Protein AF-A0A7Z2QBC7-F1 (afdb_monomer_lite)

Foldseek 3Di:
DDQDPDLVVLVVCLVCVQVQFDADPVQRWTWDKWAPPPPGWIKIWIAHPVRWIWIWIDDPPDGDPDTHTDDPVRSSVVCNVVSVRVRVSSVVSVVVVVVD

Sequence (100 aa):
MNIIKRKADVETLLKGFDQLAEFDQVGQKHYMVFEDTERNGLCTLMKYENSSFSVHCKGASYCDEEERFLESEELIVYLWKRRKAVNAVLRDSIKEKVEA

Structure (mmCIF, N/CA/C/O backbone):
data_AF-A0A7Z2QBC7-F1
#
_entry.id   AF-A0A7Z2QBC7-F1
#
loop_
_atom_site.group_PDB
_atom_site.id
_atom_site.type_symbol
_atom_site.label_atom_id
_atom_site.label_alt_id
_atom_site.label_comp_id
_atom_site.label_asym_id
_atom_site.label_entity_id
_atom_site.label_seq_id
_atom_site.pdbx_PDB_ins_code
_atom_site.Cartn_x
_atom_site.Cartn_y
_atom_site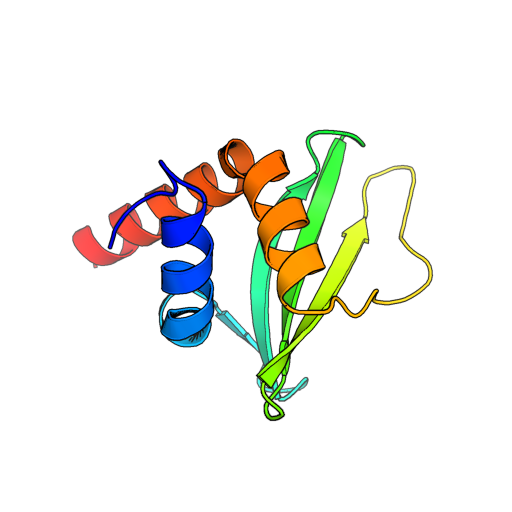.Cartn_z
_atom_site.occupancy
_atom_site.B_iso_or_equiv
_atom_site.auth_seq_id
_atom_site.auth_comp_id
_atom_site.auth_asym_id
_atom_site.auth_atom_id
_atom_site.pdbx_PDB_model_num
ATOM 1 N N . MET A 1 1 ? -12.075 12.262 2.374 1.00 58.66 1 MET A N 1
ATOM 2 C CA . MET A 1 1 ? -10.910 11.350 2.401 1.00 58.66 1 MET A CA 1
ATOM 3 C C . MET A 1 1 ? -9.685 12.129 1.940 1.00 58.66 1 MET A C 1
ATOM 5 O O . MET A 1 1 ? -9.774 12.765 0.896 1.00 58.66 1 MET A O 1
ATOM 9 N N . ASN A 1 2 ? -8.592 12.161 2.707 1.00 73.75 2 ASN A N 1
ATOM 10 C CA . ASN A 1 2 ? -7.418 12.978 2.371 1.00 73.75 2 ASN A CA 1
ATOM 11 C C . ASN A 1 2 ? -6.306 12.122 1.752 1.00 73.75 2 ASN A C 1
ATOM 13 O O . ASN A 1 2 ? -5.956 11.075 2.282 1.00 73.75 2 ASN A O 1
ATOM 17 N N . ILE A 1 3 ? -5.732 12.598 0.647 1.00 91.31 3 ILE A N 1
ATOM 18 C CA . ILE A 1 3 ? -4.457 12.098 0.115 1.00 91.31 3 ILE A CA 1
ATOM 19 C C . ILE A 1 3 ? -3.320 12.333 1.122 1.00 91.31 3 ILE A C 1
ATOM 21 O O . ILE A 1 3 ? -3.352 13.296 1.889 1.00 91.31 3 ILE A O 1
ATOM 25 N N . ILE A 1 4 ? -2.272 11.515 1.059 1.00 95.75 4 ILE A N 1
ATOM 26 C CA . ILE A 1 4 ? -1.074 11.634 1.891 1.00 95.75 4 ILE A CA 1
ATOM 27 C C . ILE A 1 4 ? -0.275 12.877 1.476 1.00 95.75 4 ILE A C 1
ATOM 29 O O . ILE A 1 4 ? 0.358 12.901 0.415 1.00 95.75 4 ILE A O 1
ATOM 33 N N . LYS A 1 5 ? -0.263 13.906 2.327 1.00 95.81 5 LYS A N 1
ATOM 34 C CA . LYS A 1 5 ? 0.567 15.119 2.192 1.00 95.81 5 LYS A CA 1
ATOM 35 C C . LYS A 1 5 ? 1.658 15.187 3.263 1.00 95.81 5 LYS A C 1
ATOM 37 O O . LYS A 1 5 ? 2.693 15.813 3.042 1.00 95.81 5 LYS A O 1
ATOM 42 N N . ARG A 1 6 ? 1.442 14.540 4.408 1.00 95.56 6 ARG A N 1
ATOM 43 C CA . ARG A 1 6 ? 2.319 14.472 5.585 1.00 95.56 6 ARG A CA 1
ATOM 44 C C . ARG A 1 6 ? 2.372 13.033 6.108 1.00 95.56 6 ARG A C 1
ATOM 46 O O . ARG A 1 6 ? 1.478 12.243 5.828 1.00 95.56 6 ARG A O 1
ATOM 53 N N . LYS A 1 7 ? 3.386 12.692 6.914 1.00 94.12 7 LYS A N 1
ATOM 54 C CA . LYS A 1 7 ? 3.490 11.352 7.528 1.00 94.12 7 LYS A CA 1
ATOM 55 C C . LYS A 1 7 ? 2.275 10.992 8.396 1.00 94.12 7 LYS A C 1
ATOM 57 O O . LYS A 1 7 ? 1.798 9.872 8.300 1.00 94.12 7 LYS A O 1
ATOM 62 N N . ALA A 1 8 ? 1.726 11.947 9.150 1.00 94.44 8 ALA A N 1
ATOM 63 C CA . ALA A 1 8 ? 0.519 11.739 9.963 1.00 94.44 8 ALA A CA 1
ATOM 64 C C . ALA A 1 8 ? -0.727 11.343 9.136 1.00 94.44 8 ALA A C 1
ATOM 66 O O . ALA A 1 8 ? -1.651 10.707 9.645 1.00 94.44 8 ALA A O 1
ATOM 67 N N . ASP A 1 9 ? -0.755 11.670 7.839 1.00 95.75 9 ASP A N 1
ATOM 68 C CA . ASP A 1 9 ? -1.844 11.236 6.958 1.00 95.75 9 ASP A CA 1
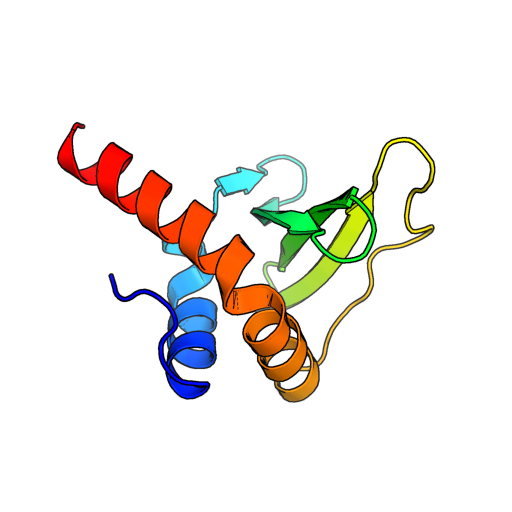ATOM 69 C C . ASP A 1 9 ? -1.764 9.727 6.677 1.00 95.75 9 ASP A C 1
ATOM 71 O O . ASP A 1 9 ? -2.792 9.093 6.461 1.00 95.75 9 ASP A O 1
ATOM 75 N N . VAL A 1 10 ? -0.563 9.134 6.727 1.00 96.31 10 VAL A N 1
ATOM 76 C CA . VAL A 1 10 ? -0.371 7.680 6.601 1.00 96.31 10 VAL A CA 1
ATOM 77 C C . VAL A 1 10 ? -0.996 6.962 7.793 1.00 96.31 10 VAL A C 1
ATOM 79 O O . VAL A 1 10 ? -1.723 5.996 7.610 1.00 96.31 10 VAL A O 1
ATOM 82 N N . GLU A 1 11 ? -0.788 7.462 9.010 1.00 95.00 11 GLU A N 1
ATOM 83 C CA . GLU A 1 11 ? -1.419 6.904 10.214 1.00 95.00 11 GLU A CA 1
ATOM 84 C C . GLU A 1 11 ? -2.947 6.970 10.135 1.00 95.00 11 GLU A C 1
ATOM 86 O O . GLU A 1 11 ? -3.644 6.022 10.494 1.00 95.00 11 GLU A O 1
ATOM 91 N N . THR A 1 12 ? -3.474 8.092 9.638 1.00 94.00 12 THR A N 1
ATOM 92 C CA . THR A 1 12 ? -4.916 8.272 9.434 1.00 94.00 12 THR A CA 1
ATOM 93 C C . THR A 1 12 ? -5.453 7.281 8.402 1.00 94.00 12 THR A C 1
ATOM 95 O O . THR A 1 12 ? -6.497 6.671 8.626 1.00 94.00 12 THR A O 1
ATOM 98 N N . LEU A 1 13 ? -4.717 7.072 7.306 1.00 94.06 13 LEU A N 1
ATOM 99 C CA . LEU A 1 13 ? -5.040 6.069 6.295 1.00 94.06 13 LEU A CA 1
ATOM 100 C C . LEU A 1 13 ? -5.059 4.654 6.881 1.00 94.06 13 LEU A C 1
ATOM 102 O O . LEU A 1 13 ? -6.006 3.921 6.631 1.00 94.06 13 LEU A O 1
ATOM 106 N N . LEU A 1 14 ? -4.066 4.284 7.693 1.00 95.00 14 LEU A N 1
ATOM 107 C CA . LEU A 1 14 ? -3.985 2.949 8.296 1.00 95.00 14 LEU A CA 1
ATOM 108 C C . LEU A 1 14 ? -5.147 2.677 9.263 1.00 95.00 14 LEU A C 1
ATOM 110 O O . LEU A 1 14 ? -5.709 1.583 9.261 1.00 95.00 14 LEU A O 1
ATOM 114 N N . LYS A 1 15 ? -5.565 3.685 10.041 1.00 93.38 15 LYS A N 1
ATOM 115 C CA . LYS A 1 15 ? -6.740 3.587 10.928 1.00 93.38 15 LYS A CA 1
ATOM 116 C C . LYS A 1 15 ? -8.046 3.382 10.158 1.00 93.38 15 LYS A C 1
ATOM 118 O O . LYS A 1 15 ? -8.936 2.700 10.652 1.00 93.38 15 LYS A O 1
ATOM 123 N N . GLY A 1 16 ? -8.163 3.978 8.972 1.00 91.94 16 GLY A N 1
ATOM 124 C CA . GLY A 1 16 ? -9.341 3.889 8.105 1.00 91.94 16 GLY A CA 1
ATOM 125 C C . GLY A 1 16 ? -9.215 2.885 6.959 1.00 91.94 16 GLY A C 1
ATOM 126 O O . GLY A 1 16 ? -10.010 2.955 6.024 1.00 91.94 16 GLY A O 1
ATOM 127 N N . PHE A 1 17 ? -8.219 1.995 6.993 1.00 94.12 17 PHE A N 1
ATOM 128 C CA . PHE A 1 17 ? -7.834 1.184 5.836 1.00 94.12 17 PHE A CA 1
ATOM 129 C C . PHE A 1 17 ? -8.979 0.317 5.295 1.00 94.12 17 PHE A C 1
ATOM 131 O O . PHE A 1 17 ? -9.166 0.245 4.087 1.00 94.12 17 PHE A O 1
ATOM 138 N N . ASP A 1 18 ? -9.814 -0.240 6.173 1.00 92.69 18 ASP A N 1
ATOM 139 C CA . ASP A 1 18 ? -10.925 -1.131 5.797 1.00 92.69 18 ASP A CA 1
ATOM 140 C C . ASP A 1 18 ? -11.978 -0.437 4.913 1.00 92.69 18 ASP A C 1
ATOM 142 O O . ASP A 1 18 ? -12.673 -1.076 4.138 1.00 92.69 18 ASP A O 1
ATOM 146 N N . GLN A 1 19 ? -12.093 0.894 4.994 1.00 89.25 19 GLN A N 1
ATOM 147 C CA . GLN A 1 19 ? -13.038 1.674 4.178 1.00 89.25 19 GLN A CA 1
ATOM 148 C C . GLN A 1 19 ? -12.484 2.031 2.789 1.00 89.25 19 GLN A C 1
ATOM 150 O O . GLN A 1 19 ? -13.210 2.560 1.935 1.00 89.25 19 GLN A O 1
ATOM 155 N N . LEU A 1 20 ? -11.177 1.843 2.609 1.00 87.81 20 LEU A N 1
ATOM 156 C CA . LEU A 1 20 ? -10.401 2.202 1.424 1.00 87.81 20 LEU A CA 1
ATOM 157 C C . LEU A 1 20 ? -9.998 0.982 0.601 1.00 87.81 20 LEU A C 1
ATOM 159 O O . LEU A 1 20 ? -9.802 1.107 -0.602 1.00 87.81 20 LEU A O 1
ATOM 163 N N . ALA A 1 21 ? -9.828 -0.150 1.269 1.00 92.81 21 ALA A N 1
ATOM 164 C CA . ALA A 1 21 ? -9.335 -1.388 0.706 1.00 92.81 21 ALA A CA 1
ATOM 165 C C . ALA A 1 21 ? -10.473 -2.279 0.196 1.00 92.81 21 ALA A C 1
ATOM 167 O O . ALA A 1 21 ? -11.615 -2.189 0.649 1.00 92.81 21 ALA A O 1
ATOM 168 N N . GLU A 1 22 ? -10.132 -3.177 -0.720 1.00 94.62 22 GLU A N 1
ATOM 169 C CA . GLU A 1 22 ? -10.993 -4.295 -1.094 1.00 94.62 22 GLU A CA 1
ATOM 170 C C . GLU A 1 22 ? -10.920 -5.384 -0.018 1.00 94.62 22 GLU A C 1
ATOM 172 O O . GLU A 1 22 ? -9.916 -5.500 0.688 1.00 94.62 22 GLU A O 1
ATOM 177 N N . PHE A 1 23 ? -11.977 -6.186 0.118 1.00 95.12 23 PHE A N 1
ATOM 178 C CA . PHE A 1 23 ? -12.011 -7.305 1.056 1.00 95.12 23 PHE A CA 1
ATOM 179 C C . PHE A 1 23 ? -11.930 -8.637 0.309 1.00 95.12 23 PHE A C 1
ATOM 181 O O . PHE A 1 23 ? -12.806 -8.964 -0.493 1.00 95.12 23 PHE A O 1
ATOM 188 N N . ASP A 1 24 ? -10.896 -9.420 0.605 1.00 93.56 24 ASP A N 1
ATOM 189 C CA . ASP A 1 24 ? -10.770 -10.803 0.159 1.00 93.56 24 ASP A CA 1
ATOM 190 C C . ASP A 1 24 ? -11.514 -11.721 1.137 1.00 93.56 24 ASP A C 1
ATOM 192 O O . ASP A 1 24 ? -11.067 -11.948 2.264 1.00 93.56 24 ASP A O 1
ATOM 196 N N . GLN A 1 25 ? -12.648 -12.265 0.690 1.00 91.69 25 GLN A N 1
ATOM 197 C CA . GLN A 1 25 ? -13.466 -13.179 1.490 1.00 91.69 25 GLN A CA 1
ATOM 198 C C . GLN A 1 25 ? -12.765 -14.508 1.791 1.00 91.69 25 GLN A C 1
ATOM 200 O O . GLN A 1 25 ? -13.024 -15.098 2.837 1.00 91.69 25 GLN A O 1
ATOM 205 N N . VAL A 1 26 ? -11.898 -14.996 0.898 1.00 90.12 26 VAL A N 1
ATOM 206 C CA . VAL A 1 26 ? -11.226 -16.293 1.066 1.00 90.12 26 VAL A CA 1
ATOM 207 C C . VAL A 1 26 ? -10.059 -16.153 2.036 1.00 90.12 26 VAL A C 1
ATOM 209 O O . VAL A 1 26 ? -9.911 -16.963 2.949 1.00 90.12 26 VAL A O 1
ATOM 212 N N . GLY A 1 27 ? -9.247 -15.108 1.861 1.00 87.75 27 GLY A N 1
ATOM 213 C CA . GLY A 1 27 ? -8.124 -14.798 2.744 1.00 87.75 27 GLY A CA 1
ATOM 214 C C . GLY A 1 27 ? -8.510 -14.102 4.053 1.00 87.75 27 GLY A C 1
ATOM 215 O O . GLY A 1 27 ? -7.641 -13.934 4.905 1.00 87.75 27 GLY A O 1
ATOM 216 N N . GLN A 1 28 ? -9.773 -13.681 4.203 1.00 92.31 28 GLN A N 1
ATOM 217 C CA . GLN A 1 28 ? -10.286 -12.860 5.310 1.00 92.31 28 GLN A CA 1
ATOM 218 C C . GLN A 1 28 ? -9.374 -11.668 5.631 1.00 92.31 28 GLN A C 1
ATOM 220 O O . GLN A 1 28 ? -8.937 -11.457 6.766 1.00 92.31 28 GLN A O 1
ATOM 225 N N . LYS A 1 29 ? -9.043 -10.890 4.598 1.00 94.75 29 LYS A N 1
ATOM 226 C CA . LYS A 1 29 ? -8.134 -9.746 4.718 1.00 94.75 29 LYS A CA 1
ATOM 227 C C . LYS A 1 29 ? -8.549 -8.594 3.820 1.00 94.75 29 LYS A C 1
ATOM 229 O O . LYS A 1 29 ? -9.077 -8.795 2.730 1.00 94.75 29 LYS A O 1
ATOM 234 N N . HIS A 1 30 ? -8.274 -7.379 4.278 1.00 97.31 30 HIS A N 1
ATOM 235 C CA . HIS A 1 30 ? -8.395 -6.191 3.441 1.00 97.31 30 HIS A CA 1
ATOM 236 C C . HIS A 1 30 ? -7.103 -5.994 2.656 1.00 97.31 30 HIS A C 1
ATOM 238 O O . HIS A 1 30 ? -6.019 -6.170 3.215 1.00 97.31 30 HIS A O 1
ATOM 244 N N . TYR A 1 31 ? -7.188 -5.600 1.390 1.00 97.38 31 TYR A N 1
ATOM 245 C CA . TYR A 1 31 ? -6.010 -5.335 0.575 1.00 97.38 31 TYR A CA 1
ATOM 246 C C . TYR A 1 31 ? -6.151 -4.103 -0.318 1.00 97.38 31 TYR A C 1
ATOM 248 O O . TYR A 1 31 ? -7.234 -3.705 -0.740 1.00 97.38 31 TYR A O 1
ATOM 256 N N . MET A 1 32 ? -5.006 -3.498 -0.615 1.00 96.62 32 MET A N 1
ATOM 257 C CA . MET A 1 32 ? -4.881 -2.385 -1.545 1.00 96.62 32 MET A CA 1
ATOM 258 C C . MET A 1 32 ? -3.639 -2.605 -2.402 1.00 96.62 32 MET A C 1
ATOM 260 O O . MET A 1 32 ? -2.539 -2.785 -1.874 1.00 96.62 32 MET A O 1
ATOM 264 N N . VAL A 1 33 ? -3.810 -2.566 -3.721 1.00 97.19 33 VAL A N 1
ATOM 265 C CA . VAL A 1 33 ? -2.721 -2.717 -4.693 1.00 97.19 33 VAL A CA 1
ATOM 266 C C . VAL A 1 33 ? -2.294 -1.342 -5.191 1.00 97.19 33 VAL A C 1
ATOM 268 O O . VAL A 1 33 ? -3.138 -0.521 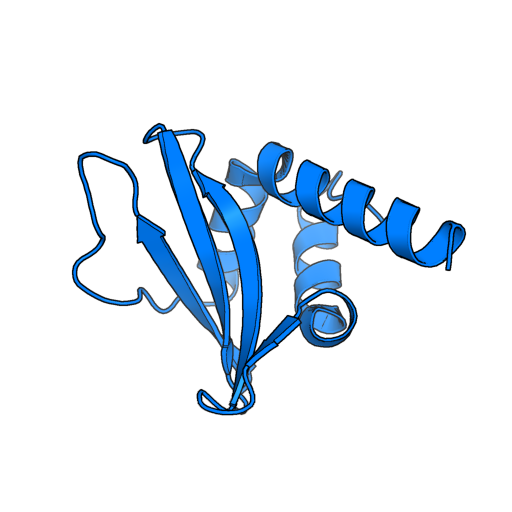-5.531 1.00 97.19 33 VAL A O 1
ATOM 271 N N . PHE A 1 34 ? -0.991 -1.084 -5.248 1.00 97.19 34 PHE A N 1
ATOM 272 C CA . PHE A 1 34 ? -0.411 0.134 -5.815 1.00 97.19 34 PHE A CA 1
ATOM 273 C C . PHE A 1 34 ? 0.889 -0.188 -6.559 1.00 97.19 34 PHE A C 1
ATOM 275 O O . PHE A 1 34 ? 1.487 -1.247 -6.378 1.00 97.19 34 PHE A O 1
ATOM 282 N N . GLU A 1 35 ? 1.351 0.731 -7.400 1.00 97.38 35 GLU A N 1
ATOM 283 C CA . GLU A 1 35 ? 2.568 0.532 -8.191 1.00 97.38 35 GLU A CA 1
ATOM 284 C C . GLU A 1 35 ? 3.836 0.422 -7.325 1.00 97.38 35 GLU A C 1
ATOM 286 O O . GLU A 1 35 ? 4.103 1.269 -6.463 1.00 97.38 35 GLU A O 1
ATOM 291 N N . ASP A 1 36 ? 4.672 -0.580 -7.614 1.00 95.94 36 ASP A N 1
ATOM 292 C CA . ASP A 1 36 ? 6.077 -0.596 -7.207 1.00 95.94 36 ASP A CA 1
ATOM 293 C C . ASP A 1 36 ? 6.890 0.229 -8.210 1.00 95.94 36 ASP A C 1
ATOM 295 O O . ASP A 1 36 ? 7.416 -0.282 -9.204 1.00 95.94 36 ASP A O 1
ATOM 299 N N . THR A 1 37 ? 7.003 1.526 -7.933 1.00 90.44 37 THR A N 1
ATOM 300 C CA . THR A 1 37 ? 7.757 2.463 -8.775 1.00 90.44 37 THR A CA 1
ATOM 301 C C . THR A 1 37 ? 9.268 2.227 -8.751 1.00 90.44 37 THR A C 1
ATOM 303 O O . THR A 1 37 ? 9.975 2.790 -9.579 1.00 90.44 37 THR A O 1
ATOM 306 N N . GLU A 1 38 ? 9.788 1.458 -7.787 1.00 90.06 38 GLU A N 1
ATOM 307 C CA . GLU A 1 38 ? 11.226 1.184 -7.666 1.00 90.06 38 GLU A CA 1
ATOM 308 C C . GLU A 1 38 ? 11.638 0.009 -8.561 1.00 90.06 38 GLU A C 1
ATOM 310 O O . GLU A 1 38 ? 12.697 0.055 -9.185 1.00 90.06 38 GLU A O 1
ATOM 315 N N . ARG A 1 39 ? 10.795 -1.028 -8.649 1.00 92.88 39 ARG A N 1
ATOM 316 C CA . ARG A 1 39 ? 11.099 -2.271 -9.384 1.00 92.88 39 ARG A CA 1
ATOM 317 C C . ARG A 1 39 ? 10.219 -2.514 -10.612 1.00 9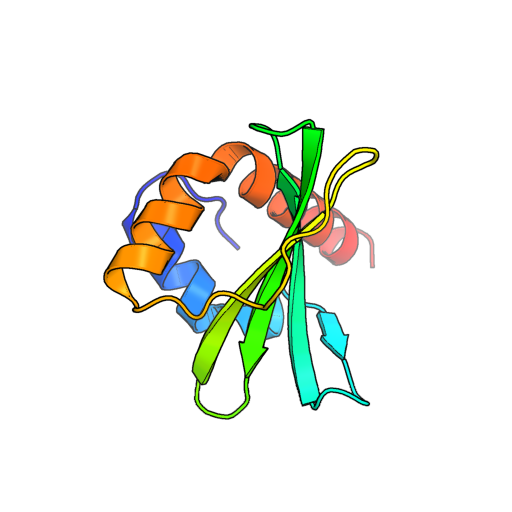2.88 39 ARG A C 1
ATOM 319 O O . ARG A 1 39 ? 10.303 -3.584 -11.206 1.00 92.88 39 ARG A O 1
ATOM 326 N N . ASN A 1 40 ? 9.394 -1.539 -10.998 1.00 93.12 40 ASN A N 1
ATOM 327 C CA . ASN A 1 40 ? 8.451 -1.633 -12.117 1.00 93.12 40 ASN A CA 1
ATOM 328 C C . ASN A 1 40 ? 7.502 -2.839 -11.982 1.00 93.12 40 ASN A C 1
ATOM 330 O O . ASN A 1 40 ? 7.504 -3.771 -12.789 1.00 93.12 40 ASN A O 1
ATOM 334 N N . GLY A 1 41 ? 6.721 -2.836 -10.904 1.00 96.38 41 GLY A N 1
ATOM 335 C CA . GLY A 1 41 ? 5.750 -3.885 -10.607 1.00 96.38 41 GLY A CA 1
ATOM 336 C C . GLY A 1 41 ? 4.573 -3.357 -9.801 1.00 96.38 41 GLY A C 1
ATOM 337 O O . GLY A 1 41 ? 4.226 -2.181 -9.875 1.00 96.38 41 GLY A O 1
ATOM 338 N N . LEU A 1 42 ? 3.974 -4.231 -9.006 1.00 97.94 42 LEU A N 1
ATOM 339 C CA . LEU A 1 42 ? 2.874 -3.926 -8.106 1.00 97.94 42 LEU A CA 1
ATOM 340 C C . LEU A 1 42 ? 3.235 -4.396 -6.705 1.00 97.94 42 LEU A C 1
ATOM 342 O O . LEU A 1 42 ? 3.803 -5.473 -6.540 1.00 97.94 42 LEU A O 1
ATOM 346 N N . CYS A 1 43 ? 2.855 -3.611 -5.711 1.00 98.00 43 CYS A N 1
ATOM 347 C CA . CYS A 1 43 ? 2.865 -3.998 -4.314 1.00 98.00 43 CYS A CA 1
ATOM 348 C C . CYS A 1 43 ? 1.430 -4.077 -3.805 1.00 98.00 43 CYS A C 1
ATOM 350 O O . CYS A 1 43 ? 0.607 -3.198 -4.059 1.00 98.00 43 CYS A O 1
ATOM 352 N N . THR A 1 44 ? 1.155 -5.122 -3.044 1.00 97.75 44 THR A N 1
ATOM 353 C CA . THR A 1 44 ? -0.091 -5.308 -2.313 1.00 97.75 44 THR A CA 1
ATOM 354 C C . THR A 1 44 ? 0.193 -5.002 -0.854 1.00 97.75 44 THR A C 1
ATOM 356 O O . THR A 1 44 ? 1.105 -5.587 -0.274 1.00 97.75 44 THR A O 1
ATOM 359 N N . LEU A 1 45 ? -0.561 -4.079 -0.263 1.00 98.12 45 LEU A N 1
ATOM 360 C CA . LEU A 1 45 ? -0.644 -3.903 1.184 1.00 98.12 45 LEU A CA 1
ATOM 361 C C . LEU A 1 45 ? -1.856 -4.681 1.678 1.00 98.12 45 LEU A C 1
ATOM 363 O O . LEU A 1 45 ? -2.954 -4.468 1.169 1.00 98.12 45 LEU A O 1
ATOM 367 N N . MET A 1 46 ? -1.663 -5.544 2.666 1.00 97.56 46 MET A N 1
ATOM 368 C CA . MET A 1 46 ? -2.722 -6.349 3.269 1.00 97.56 46 MET A CA 1
ATOM 369 C C . MET A 1 46 ? -2.864 -6.013 4.745 1.00 97.56 46 MET A C 1
ATOM 371 O O . MET A 1 46 ? -1.866 -5.779 5.424 1.00 97.56 46 MET A O 1
ATOM 375 N N . LYS A 1 47 ? -4.103 -6.023 5.233 1.00 97.56 47 LYS A N 1
ATOM 376 C CA . LYS A 1 47 ? -4.454 -5.924 6.646 1.00 97.56 47 LYS A CA 1
ATOM 377 C C . LYS A 1 47 ? -5.267 -7.143 7.054 1.00 97.56 47 LYS A C 1
ATOM 379 O O . LYS A 1 47 ? -6.316 -7.425 6.473 1.00 97.56 47 LYS A O 1
ATOM 384 N N . TYR A 1 48 ? -4.788 -7.816 8.085 1.00 95.00 48 TYR A N 1
ATOM 385 C CA . TYR A 1 48 ? -5.413 -8.997 8.663 1.00 95.00 48 TYR A CA 1
ATOM 386 C C . TYR A 1 48 ? -6.362 -8.632 9.810 1.00 95.00 48 TYR A C 1
ATOM 388 O O . TYR A 1 48 ? -6.290 -7.536 10.372 1.00 95.00 48 TYR A O 1
ATOM 396 N N . GLU A 1 49 ? -7.231 -9.567 10.203 1.00 91.44 49 GLU A N 1
ATOM 397 C CA . GLU A 1 49 ? -8.191 -9.380 11.306 1.00 91.44 49 GLU A CA 1
ATOM 398 C C . GLU A 1 49 ? -7.519 -9.003 12.635 1.00 91.44 49 GLU A C 1
ATOM 400 O O . GLU A 1 49 ? -8.038 -8.191 13.400 1.00 91.44 49 GLU A O 1
ATOM 405 N N . ASN A 1 50 ? -6.311 -9.516 12.886 1.00 91.50 50 ASN A N 1
ATOM 406 C CA . ASN A 1 50 ? -5.501 -9.173 14.058 1.00 91.50 50 ASN A CA 1
ATOM 407 C C . ASN A 1 50 ? -4.866 -7.767 13.984 1.00 91.50 50 ASN A C 1
ATOM 409 O O . ASN A 1 50 ? -4.000 -7.443 14.792 1.00 91.50 50 ASN A O 1
ATOM 413 N N . SER A 1 51 ? -5.267 -6.938 13.013 1.00 91.44 51 SER A N 1
ATOM 414 C CA . SER A 1 51 ? -4.728 -5.599 12.735 1.00 91.44 51 SER A CA 1
ATOM 415 C C . SER A 1 51 ? -3.254 -5.559 12.318 1.00 91.44 51 SER A C 1
ATOM 417 O O . SER A 1 51 ? -2.682 -4.472 12.228 1.00 91.44 51 SER A O 1
ATOM 419 N N . SER A 1 52 ? -2.641 -6.710 12.028 1.00 95.56 52 SER A N 1
ATOM 420 C CA . SER A 1 52 ? -1.306 -6.756 11.432 1.00 95.56 52 SER A CA 1
ATOM 421 C C . SER A 1 52 ? -1.358 -6.396 9.951 1.00 95.56 52 SER A C 1
ATOM 423 O O . SER A 1 52 ? -2.363 -6.625 9.268 1.00 95.56 52 SER A O 1
ATOM 425 N N . PHE A 1 53 ? -0.255 -5.834 9.464 1.00 97.94 53 PHE A N 1
ATOM 426 C CA . PHE A 1 53 ? -0.088 -5.487 8.064 1.00 97.94 53 PHE A CA 1
ATOM 427 C C . PHE A 1 53 ? 1.086 -6.239 7.456 1.00 97.94 53 PHE A C 1
ATOM 429 O O . PHE A 1 53 ? 2.154 -6.348 8.064 1.00 97.94 53 PHE A O 1
ATOM 436 N N . SER A 1 54 ? 0.899 -6.684 6.219 1.00 97.62 54 SER A N 1
ATOM 437 C CA . SER A 1 54 ? 1.966 -7.241 5.398 1.00 97.62 54 SER A CA 1
ATOM 438 C C . SER A 1 54 ? 2.018 -6.565 4.035 1.00 97.62 54 SER A C 1
ATOM 440 O O . SER A 1 54 ? 1.054 -5.943 3.575 1.00 97.62 54 SER A O 1
ATOM 442 N N . VAL A 1 55 ? 3.175 -6.671 3.389 1.00 97.62 55 VAL A N 1
ATOM 443 C CA . VAL A 1 55 ? 3.365 -6.255 2.003 1.00 97.62 55 VAL A CA 1
ATOM 444 C C . VAL A 1 55 ? 3.909 -7.404 1.172 1.00 97.62 55 VAL A C 1
ATOM 446 O O . VAL A 1 55 ? 4.750 -8.174 1.632 1.00 97.62 55 VAL A O 1
ATOM 449 N N . HIS A 1 56 ? 3.448 -7.494 -0.069 1.00 97.44 56 HIS A N 1
ATOM 450 C CA . HIS A 1 56 ? 3.967 -8.431 -1.060 1.00 97.44 56 HIS A CA 1
ATOM 451 C C . HIS A 1 56 ? 4.024 -7.746 -2.412 1.00 97.44 56 HIS A C 1
ATOM 453 O O . HIS A 1 56 ? 3.026 -7.156 -2.835 1.00 97.44 56 HIS A O 1
ATOM 459 N N . CYS A 1 57 ? 5.170 -7.790 -3.083 1.00 97.19 57 CYS A N 1
ATOM 460 C CA . CYS A 1 57 ? 5.313 -7.170 -4.388 1.00 97.19 57 CYS A CA 1
ATOM 461 C C . CYS A 1 57 ? 5.721 -8.184 -5.455 1.00 97.19 57 CYS A C 1
ATOM 463 O O . CYS A 1 57 ? 6.448 -9.149 -5.212 1.00 97.19 57 CYS A O 1
ATOM 465 N N . LYS A 1 58 ? 5.273 -7.927 -6.680 1.00 97.06 58 LYS A N 1
ATOM 466 C CA . LYS A 1 58 ? 5.635 -8.703 -7.862 1.00 97.06 58 LYS A CA 1
ATOM 467 C C . LYS A 1 58 ? 5.683 -7.817 -9.098 1.00 97.06 58 LYS A C 1
ATOM 469 O O . LYS A 1 58 ? 4.919 -6.865 -9.233 1.00 97.06 58 LYS A O 1
ATOM 474 N N . GLY A 1 59 ? 6.553 -8.162 -10.029 1.00 96.06 59 GLY A N 1
ATOM 475 C CA . GLY A 1 59 ? 6.658 -7.553 -11.348 1.00 96.06 59 GLY A CA 1
ATOM 476 C C . GLY A 1 59 ? 6.927 -8.615 -12.405 1.00 96.06 59 GLY A C 1
ATOM 477 O O . GLY A 1 59 ? 6.888 -9.811 -12.134 1.00 96.06 59 GLY A O 1
ATOM 478 N N . ALA A 1 60 ? 7.226 -8.186 -13.629 1.00 93.00 60 ALA A N 1
ATOM 479 C CA . ALA A 1 60 ? 7.482 -9.122 -14.725 1.00 93.00 60 ALA A CA 1
ATOM 480 C C . ALA A 1 60 ? 8.718 -10.013 -14.484 1.00 93.00 60 ALA A C 1
ATOM 482 O O . ALA A 1 60 ? 8.758 -11.150 -14.943 1.00 93.00 60 ALA A O 1
ATOM 483 N N . SER A 1 61 ? 9.721 -9.497 -13.769 1.00 92.88 61 SER A N 1
ATOM 484 C CA . SER A 1 61 ? 11.003 -10.169 -13.530 1.00 92.88 61 SER A CA 1
ATOM 485 C C . SER A 1 61 ? 11.230 -10.581 -12.075 1.00 92.88 61 SER A C 1
ATOM 487 O O . SER A 1 61 ? 12.326 -11.029 -11.748 1.00 92.88 61 SER A O 1
ATOM 489 N N . TYR A 1 62 ? 10.254 -10.374 -11.186 1.00 94.94 62 TYR A N 1
ATOM 490 C CA . TYR A 1 62 ? 10.404 -10.706 -9.771 1.00 94.94 62 TYR A CA 1
ATOM 491 C C . TYR A 1 62 ? 9.063 -11.028 -9.113 1.00 94.94 62 TYR A C 1
ATOM 493 O O . TYR A 1 62 ? 8.018 -10.498 -9.481 1.00 94.94 62 TYR A O 1
ATOM 501 N N . CYS A 1 63 ? 9.120 -11.857 -8.084 1.00 94.81 63 CYS A N 1
ATOM 502 C CA . CYS A 1 63 ? 8.047 -12.059 -7.130 1.00 94.81 63 CYS A CA 1
ATOM 503 C C . CYS A 1 63 ? 8.724 -12.185 -5.774 1.00 94.81 63 CYS A C 1
ATOM 505 O O . CYS A 1 63 ? 9.643 -12.994 -5.644 1.00 94.81 63 CYS A O 1
ATOM 507 N N . ASP A 1 64 ? 8.322 -11.367 -4.804 1.00 93.25 64 ASP A N 1
ATOM 508 C CA . ASP A 1 64 ? 8.815 -11.539 -3.441 1.00 93.25 64 ASP A CA 1
ATOM 509 C C . ASP A 1 64 ? 8.442 -12.962 -2.974 1.00 93.25 64 ASP A C 1
ATOM 511 O O . ASP A 1 64 ? 7.355 -13.458 -3.290 1.00 93.25 64 ASP A O 1
ATOM 515 N N . GLU A 1 65 ? 9.367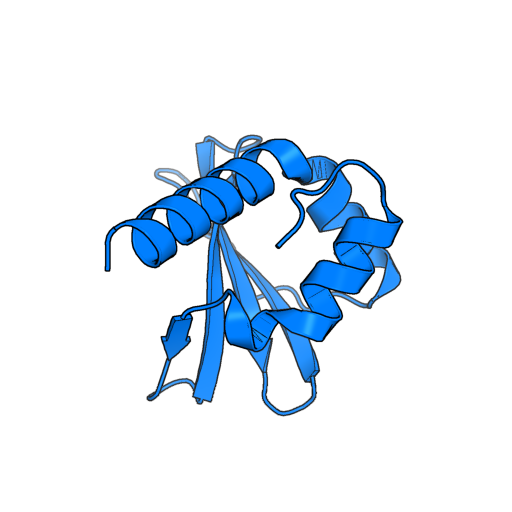 -13.651 -2.302 1.00 90.81 65 GLU A N 1
ATOM 516 C CA . GLU A 1 65 ? 9.192 -15.068 -1.942 1.00 90.81 65 GLU A CA 1
ATOM 517 C C . GLU A 1 65 ? 8.063 -15.260 -0.924 1.00 90.81 65 GLU A C 1
ATOM 519 O O . GLU A 1 65 ? 7.268 -16.189 -1.040 1.00 90.81 65 GLU A O 1
ATOM 524 N N . GLU A 1 66 ? 7.963 -14.338 0.034 1.00 94.50 66 GLU A N 1
ATOM 525 C CA . GLU A 1 66 ? 6.975 -14.356 1.106 1.00 94.50 66 GLU A CA 1
ATOM 526 C C . GLU A 1 66 ? 6.405 -12.957 1.355 1.00 94.50 66 GLU A C 1
ATOM 528 O O . GLU A 1 66 ? 6.962 -11.934 0.941 1.00 94.50 66 GLU A O 1
ATOM 533 N N . GLU A 1 67 ? 5.274 -12.909 2.058 1.00 95.56 67 GLU A N 1
ATOM 534 C CA . GLU A 1 67 ? 4.749 -11.656 2.580 1.00 95.56 67 GLU A CA 1
ATOM 535 C C . GLU A 1 67 ? 5.659 -11.115 3.687 1.00 95.56 67 GLU A C 1
ATOM 537 O O . GLU A 1 67 ? 6.044 -11.825 4.616 1.00 95.56 67 GLU A O 1
ATOM 542 N N . ARG A 1 68 ? 5.952 -9.816 3.636 1.00 96.81 68 ARG A N 1
ATOM 543 C CA . ARG A 1 68 ? 6.747 -9.145 4.660 1.00 96.81 68 ARG A CA 1
ATOM 544 C C . ARG A 1 68 ? 5.838 -8.405 5.627 1.00 96.81 68 ARG A C 1
ATOM 546 O O . ARG A 1 68 ? 5.259 -7.381 5.262 1.00 96.81 68 ARG A O 1
ATOM 553 N N . PHE A 1 69 ? 5.736 -8.897 6.857 1.00 97.19 69 PHE A N 1
ATOM 554 C CA . PHE A 1 69 ? 5.031 -8.202 7.934 1.00 97.19 69 PHE A CA 1
ATOM 555 C C . PHE A 1 69 ? 5.818 -6.976 8.387 1.00 97.19 69 PHE A C 1
ATOM 557 O O . PHE A 1 69 ? 7.039 -7.035 8.528 1.00 97.19 69 PHE A O 1
ATOM 564 N N . LEU A 1 70 ? 5.113 -5.861 8.570 1.00 96.62 70 LEU A N 1
ATOM 565 C CA . LEU A 1 70 ? 5.714 -4.582 8.933 1.00 96.62 70 LEU A CA 1
ATOM 566 C C . LEU A 1 70 ? 5.164 -4.093 10.260 1.00 96.62 70 LEU A C 1
ATOM 568 O O . LEU A 1 70 ? 3.953 -3.947 10.427 1.00 96.62 70 LEU A O 1
ATOM 572 N N . GLU A 1 71 ? 6.075 -3.742 11.160 1.00 95.50 71 GLU A N 1
ATOM 573 C CA . GLU A 1 71 ? 5.722 -3.006 12.366 1.00 95.50 71 GLU A CA 1
ATOM 574 C C . GLU A 1 71 ? 5.238 -1.595 12.022 1.00 95.50 71 GLU A C 1
ATOM 576 O O . GLU A 1 71 ? 5.571 -1.030 10.977 1.00 95.50 71 GLU A O 1
ATOM 581 N N . SER A 1 72 ? 4.462 -0.997 12.929 1.00 92.94 72 SER A N 1
ATOM 582 C CA . SER A 1 72 ? 3.748 0.262 12.668 1.00 92.94 72 SER A CA 1
ATOM 583 C C . SER A 1 72 ? 4.660 1.387 12.156 1.00 92.94 72 SER A C 1
ATOM 585 O O . SER A 1 72 ? 4.328 2.052 11.174 1.00 92.94 72 SER A O 1
ATOM 587 N N . GLU A 1 73 ? 5.828 1.593 12.773 1.00 95.19 73 GLU A N 1
ATOM 588 C CA . GLU A 1 73 ? 6.766 2.639 12.346 1.00 95.19 73 GLU A CA 1
ATOM 589 C C . GLU A 1 73 ? 7.375 2.340 10.967 1.00 95.19 73 GLU A C 1
ATOM 591 O O . GLU A 1 73 ? 7.447 3.228 10.108 1.00 95.19 73 GLU A O 1
ATOM 596 N N . GLU A 1 74 ? 7.757 1.082 10.721 1.00 97.00 74 GLU A N 1
ATOM 597 C CA . GLU A 1 74 ? 8.303 0.661 9.431 1.00 97.00 74 GLU A CA 1
ATOM 598 C C . GLU A 1 74 ? 7.262 0.828 8.319 1.00 97.00 74 GLU A C 1
ATOM 600 O O . GLU A 1 74 ? 7.569 1.387 7.263 1.00 97.00 74 GLU A O 1
ATOM 605 N N . LEU A 1 75 ? 6.017 0.427 8.573 1.00 97.38 75 LEU A N 1
ATOM 606 C CA . LEU A 1 75 ? 4.903 0.565 7.645 1.00 97.38 75 LEU A CA 1
ATOM 607 C C . LEU A 1 75 ? 4.640 2.030 7.285 1.00 97.38 75 LEU A C 1
ATOM 609 O O . LEU A 1 75 ? 4.494 2.367 6.106 1.00 97.38 75 LEU A O 1
ATOM 613 N N . ILE A 1 76 ? 4.637 2.922 8.281 1.00 97.44 76 ILE A N 1
ATOM 614 C CA . ILE A 1 76 ? 4.455 4.361 8.055 1.00 97.44 76 ILE A CA 1
ATOM 615 C C . ILE A 1 76 ? 5.559 4.898 7.140 1.00 97.44 76 ILE A C 1
ATOM 617 O O . ILE A 1 76 ? 5.281 5.619 6.176 1.00 97.44 76 ILE A O 1
ATOM 621 N N . VAL A 1 77 ? 6.819 4.545 7.408 1.00 97.31 77 VAL A N 1
ATOM 622 C CA . VAL A 1 77 ? 7.957 4.964 6.579 1.00 97.31 77 VAL A CA 1
ATOM 623 C C . VAL A 1 77 ? 7.865 4.372 5.172 1.00 97.31 77 VAL A C 1
ATOM 625 O O . VAL A 1 77 ? 8.109 5.089 4.194 1.00 97.31 77 VAL A O 1
ATOM 628 N N . TYR A 1 78 ? 7.496 3.098 5.059 1.00 96.75 78 TYR A N 1
ATOM 629 C CA . TYR A 1 78 ? 7.355 2.380 3.799 1.00 96.75 78 TYR A CA 1
ATOM 630 C C . TYR A 1 78 ? 6.322 3.053 2.885 1.00 96.75 78 TY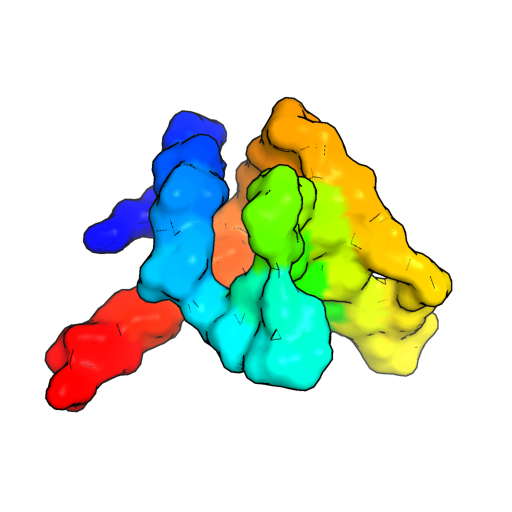R A C 1
ATOM 632 O O . TYR A 1 78 ? 6.645 3.426 1.750 1.00 96.75 78 TYR A O 1
ATOM 640 N N . LEU A 1 79 ? 5.116 3.312 3.401 1.00 97.06 79 LEU A N 1
ATOM 641 C CA . LEU A 1 79 ? 4.043 3.975 2.658 1.00 97.06 79 LEU A CA 1
ATOM 642 C C . LEU A 1 79 ? 4.351 5.448 2.387 1.00 97.06 79 LEU A C 1
ATOM 644 O O . LEU A 1 79 ? 4.065 5.948 1.301 1.00 97.06 79 LEU A O 1
ATOM 648 N N . TRP A 1 80 ? 5.001 6.154 3.317 1.00 97.25 80 TRP A N 1
ATOM 649 C CA . TRP A 1 80 ? 5.414 7.543 3.099 1.00 97.25 80 TRP A CA 1
ATOM 650 C C . TRP A 1 80 ? 6.387 7.691 1.919 1.00 97.25 80 TRP A C 1
ATOM 652 O O . TRP A 1 80 ? 6.254 8.610 1.096 1.00 97.25 80 TRP A O 1
ATOM 662 N N . LYS A 1 81 ? 7.359 6.778 1.807 1.00 96.56 81 LYS A N 1
ATOM 663 C CA . LYS A 1 81 ? 8.296 6.742 0.673 1.00 96.56 81 LYS A CA 1
ATOM 664 C C . LYS A 1 81 ? 7.557 6.495 -0.648 1.00 96.56 81 LYS A C 1
ATOM 666 O O . LYS A 1 81 ? 7.858 7.160 -1.636 1.00 96.56 81 LYS A O 1
ATOM 671 N N . ARG A 1 82 ? 6.519 5.653 -0.626 1.00 96.62 82 ARG A N 1
ATOM 672 C CA . ARG A 1 82 ? 5.685 5.265 -1.782 1.00 96.62 82 ARG A CA 1
ATOM 673 C C . ARG A 1 82 ? 4.413 6.103 -1.962 1.00 96.62 82 ARG A C 1
ATOM 675 O O . ARG A 1 82 ? 3.576 5.795 -2.806 1.00 96.62 82 ARG A O 1
ATOM 682 N N . ARG A 1 83 ? 4.269 7.219 -1.235 1.00 96.38 83 ARG A N 1
ATOM 683 C CA . ARG A 1 83 ? 3.026 8.015 -1.177 1.00 96.38 83 ARG A CA 1
ATOM 684 C C . ARG A 1 83 ? 2.500 8.483 -2.532 1.00 96.38 83 ARG A C 1
ATOM 686 O O . ARG A 1 83 ? 1.319 8.765 -2.642 1.00 96.38 83 ARG A O 1
ATOM 693 N N . LYS A 1 84 ? 3.355 8.627 -3.553 1.00 96.06 84 LYS A N 1
ATOM 694 C CA . LYS A 1 84 ? 2.903 9.004 -4.902 1.00 96.06 84 LYS A CA 1
ATOM 695 C C . LYS A 1 84 ? 2.013 7.915 -5.506 1.00 96.06 84 LYS A C 1
ATOM 697 O O . LYS A 1 84 ? 0.907 8.248 -5.916 1.00 96.06 84 LYS A O 1
ATOM 702 N N . ALA A 1 85 ? 2.476 6.664 -5.486 1.00 96.88 85 ALA A N 1
ATOM 703 C CA . ALA A 1 85 ? 1.725 5.504 -5.960 1.00 96.88 85 ALA A CA 1
ATOM 704 C C . ALA A 1 85 ? 0.476 5.271 -5.103 1.00 96.88 85 ALA A C 1
ATOM 706 O O . ALA A 1 85 ? -0.625 5.177 -5.631 1.00 96.88 85 ALA A O 1
ATOM 707 N N . VAL A 1 86 ? 0.615 5.322 -3.773 1.00 96.56 86 VAL A N 1
ATOM 708 C CA . VAL A 1 86 ? -0.536 5.197 -2.860 1.00 96.56 86 VAL A CA 1
ATOM 709 C C . VAL A 1 86 ? -1.579 6.290 -3.130 1.00 96.56 86 VAL A C 1
ATOM 711 O O . VAL A 1 86 ? -2.767 6.013 -3.235 1.00 96.56 86 VAL A O 1
ATOM 714 N N . ASN A 1 87 ? -1.156 7.542 -3.321 1.00 96.25 87 ASN A N 1
ATOM 715 C CA . ASN A 1 87 ? -2.075 8.635 -3.637 1.00 96.25 87 ASN A CA 1
ATOM 716 C C . ASN A 1 87 ? -2.718 8.523 -5.024 1.00 96.25 87 ASN A C 1
ATOM 718 O O . ASN A 1 87 ? -3.706 9.217 -5.256 1.00 96.25 87 ASN A O 1
ATOM 722 N N . ALA A 1 88 ? -2.149 7.772 -5.969 1.00 95.06 88 ALA A N 1
ATOM 723 C CA . ALA A 1 88 ? -2.814 7.513 -7.245 1.00 95.06 88 ALA A CA 1
ATOM 724 C C . ALA A 1 88 ? -4.068 6.671 -6.988 1.00 95.06 88 ALA A C 1
ATOM 726 O O . ALA A 1 88 ? -5.172 7.145 -7.243 1.00 95.06 88 ALA A O 1
ATOM 727 N N . VAL A 1 89 ? -3.895 5.546 -6.290 1.00 94.19 89 VAL A N 1
ATOM 728 C CA . VAL A 1 89 ? -4.986 4.649 -5.882 1.00 94.19 89 VAL A CA 1
ATOM 729 C C . VAL A 1 89 ? -6.054 5.389 -5.080 1.00 94.19 89 VAL A C 1
ATOM 731 O O . VAL A 1 89 ? -7.222 5.372 -5.444 1.00 94.19 89 VAL A O 1
ATOM 734 N N . LEU A 1 90 ? -5.660 6.146 -4.047 1.00 92.31 90 LEU A N 1
ATOM 735 C CA . LEU A 1 90 ? -6.622 6.895 -3.228 1.00 92.31 90 LEU A CA 1
ATOM 736 C C . LEU A 1 90 ? -7.455 7.896 -4.034 1.00 92.31 90 LEU A C 1
ATOM 738 O O . LEU A 1 90 ? -8.598 8.164 -3.673 1.00 92.31 90 LEU A O 1
ATOM 742 N N . ARG A 1 91 ? -6.888 8.506 -5.081 1.00 92.19 91 ARG A N 1
ATOM 743 C CA . ARG A 1 91 ? -7.638 9.445 -5.926 1.00 92.19 91 ARG A CA 1
ATOM 744 C C . ARG A 1 91 ? -8.633 8.723 -6.812 1.00 92.19 91 ARG A C 1
ATOM 746 O O . ARG A 1 91 ? -9.720 9.253 -7.008 1.00 92.19 91 ARG A O 1
ATOM 753 N N . ASP A 1 92 ? -8.269 7.560 -7.328 1.00 87.00 92 ASP A N 1
ATOM 754 C CA . ASP A 1 92 ? -9.150 6.793 -8.198 1.00 87.00 92 ASP A CA 1
ATOM 755 C C . ASP A 1 92 ? -10.322 6.215 -7.400 1.00 87.00 92 ASP A C 1
ATOM 757 O O . ASP A 1 92 ? -11.468 6.457 -7.771 1.00 87.00 92 ASP A O 1
ATOM 761 N N . SER A 1 93 ? -10.077 5.684 -6.196 1.00 82.25 93 SER A N 1
ATOM 762 C CA . SER A 1 93 ? -11.155 5.276 -5.283 1.00 82.25 93 SER A CA 1
ATOM 763 C C . SER A 1 93 ? -12.082 6.433 -4.876 1.00 82.25 93 SER A C 1
ATOM 765 O O . SER A 1 93 ? -13.251 6.218 -4.562 1.00 82.25 93 SER A O 1
ATOM 767 N N . ILE A 1 94 ? -11.587 7.680 -4.835 1.00 80.25 94 ILE A N 1
ATOM 768 C CA . ILE A 1 94 ? -12.436 8.857 -4.580 1.00 80.25 94 ILE A CA 1
ATOM 769 C C . ILE A 1 94 ? -13.332 9.155 -5.785 1.00 80.25 94 ILE A C 1
ATOM 771 O O . ILE A 1 94 ? -14.496 9.479 -5.577 1.00 80.25 94 ILE A O 1
ATOM 775 N N . LYS A 1 95 ? -12.814 9.066 -7.017 1.00 76.50 95 LYS A N 1
ATOM 776 C CA . LYS A 1 95 ? -13.616 9.304 -8.228 1.00 76.50 95 LYS A CA 1
ATOM 777 C C . LYS A 1 95 ? -14.746 8.288 -8.339 1.00 76.50 95 LYS A C 1
ATOM 779 O O . LYS A 1 95 ? -15.892 8.691 -8.484 1.00 76.50 95 LYS A O 1
ATOM 784 N N . GLU A 1 96 ? -14.437 7.006 -8.156 1.00 74.94 96 GLU A N 1
ATOM 785 C CA . GLU A 1 96 ? -15.432 5.927 -8.210 1.00 74.94 96 GLU A CA 1
ATOM 786 C C . GLU A 1 96 ? -16.573 6.148 -7.209 1.00 74.94 96 GLU A C 1
ATOM 788 O O . GLU A 1 96 ? -17.737 5.990 -7.552 1.00 74.94 96 GLU A O 1
ATOM 793 N N . LYS A 1 97 ? -16.263 6.599 -5.986 1.00 66.69 97 LYS A N 1
ATOM 794 C CA . LYS A 1 97 ? -17.276 6.898 -4.956 1.00 66.69 97 LYS A CA 1
ATOM 795 C C . LYS A 1 97 ? -18.078 8.181 -5.200 1.00 66.69 97 LYS A C 1
ATOM 797 O O . LYS A 1 97 ? -19.078 8.387 -4.524 1.00 66.69 97 LYS A O 1
ATOM 802 N N . VAL A 1 98 ? -17.611 9.080 -6.066 1.00 67.56 98 VAL A N 1
ATOM 803 C CA . VAL A 1 98 ? -18.337 10.307 -6.446 1.00 67.56 98 VAL A CA 1
ATOM 804 C C . VAL A 1 98 ? -19.248 10.055 -7.650 1.00 67.56 98 VAL A C 1
ATOM 806 O O . VAL A 1 98 ? -20.247 10.751 -7.810 1.00 67.56 98 VAL A O 1
ATOM 809 N N . GLU A 1 99 ? -18.901 9.081 -8.488 1.00 60.03 99 GLU A N 1
ATOM 810 C CA . GLU A 1 99 ? -19.639 8.726 -9.705 1.00 60.03 99 GLU A CA 1
ATOM 811 C C . GLU A 1 99 ? -20.662 7.589 -9.501 1.00 60.03 99 GLU A C 1
ATOM 813 O O . GLU A 1 99 ? -21.510 7.389 -10.372 1.00 60.03 99 GLU A O 1
ATOM 818 N N . ALA A 1 100 ? -20.602 6.874 -8.369 1.00 54.72 100 ALA A N 1
ATOM 819 C CA . ALA A 1 100 ? -21.546 5.829 -7.950 1.00 54.72 100 ALA A CA 1
ATOM 820 C C . ALA A 1 100 ? -22.725 6.378 -7.128 1.00 54.72 100 ALA A C 1
ATOM 822 O O . ALA A 1 100 ? -23.852 5.867 -7.320 1.00 54.72 100 ALA A O 1
#

Radius of gyration: 13.18 Å; chains: 1; bounding box: 33×31×29 Å

Secondary structure (DSSP, 8-state):
----SSHHHHHHHHHTGGGTSEEETTTTEEEEEEEETTTTEEEEEEEETTS-EEEEEEETTEE-SS-EEE-HHHHHHHHHHTHHHHHHHHHHHHHHHHH-

pLDDT: mean 92.29, std 8.47, range [54.72, 98.12]